Protein AF-A0A6H0CF18-F1 (afdb_monomer)

Solvent-accessible surface area (backbone atoms only — not comparable to full-atom values): 6306 Å² total; per-residue (Å²): 111,47,80,49,88,87,50,60,86,75,54,67,37,52,66,45,41,42,62,22,57,38,48,67,48,77,56,80,37,31,36,44,66,54,75,93,56,83,33,36,39,37,79,42,64,39,67,54,71,68,19,29,52,54,50,51,57,50,45,78,67,20,51,69,73,63,46,70,55,59,77,61,77,83,53,53,63,58,43,40,76,74,69,46,93,78,85,85,85,65,84,79,71,80,73,77,70,84,80,82,79,127

Foldseek 3Di:
DDADDPDQPPCQLVVLQVQQVWPWDDDGRDIDGDDDDAGAADEDEGDDAVSQVVNVVSQQRHPDHHHYPDHDVVVVVVVVVVVDDDDDDDPVPPPPDPPDDD

Nearest PDB structures (foldseek):
  4e7b-assembly1_A  TM=9.199E-01  e=1.444E-04  Enterobacter cloacae subsp. cloacae ATCC 13047
  3zh4-assembly1_A  TM=9.309E-01  e=2.164E-04  Streptococcus pneumoniae
  4e7g-assembly1_A  TM=9.296E-01  e=4.246E-04  Enterobacter cloacae subsp. cloacae ATCC 13047
  7tb0-assembly1_A  TM=9.308E-01  e=3.242E-04  Enterococcus faecium
  3zh3-assembly1_A  TM=9.251E-01  e=5.197E-04  Streptococcus pneumoniae D39

Mean predicted aligned error: 6.87 Å

pLDDT: mean 87.76, std 12.67, range [50.59, 97.62]

Sequence (102 aa):
MIGERIYPRRDTHVQGLRAFVAHITATGSTLHVRGPARLCGATVEAAGIRAVTALLIAALAAHGTFHLRRGYARLLPHLATLGAEITTTNPQARDARPVHHR

Secondary structure (DSSP, 8-state):
-EE-SS-SS--TTHHHHHHTT-EEEEETTEEEEE-----B--EEE--SHHHHHHHHHHHHTSBS--EEES--TTTHHHHHHTT-------GGGG--------

Structure (mmCIF, N/CA/C/O backbone):
data_AF-A0A6H0CF18-F1
#
_entry.id   AF-A0A6H0CF18-F1
#
loop_
_atom_site.group_PDB
_atom_site.id
_atom_site.type_symbol
_atom_site.label_atom_id
_atom_site.label_alt_id
_atom_site.label_comp_id
_atom_site.label_asym_id
_atom_site.label_entity_id
_atom_site.label_seq_id
_atom_site.pdbx_PDB_ins_code
_atom_site.Cartn_x
_atom_site.Cartn_y
_atom_site.Cartn_z
_atom_site.occupancy
_atom_site.B_iso_or_equiv
_atom_site.auth_seq_id
_atom_site.auth_comp_id
_atom_site.auth_asym_id
_atom_site.auth_atom_id
_atom_site.pdbx_PDB_model_num
ATOM 1 N N . MET A 1 1 ? -6.078 -1.718 16.247 1.00 91.69 1 MET A N 1
ATOM 2 C CA . MET A 1 1 ? -6.218 -0.245 16.301 1.00 91.69 1 MET A CA 1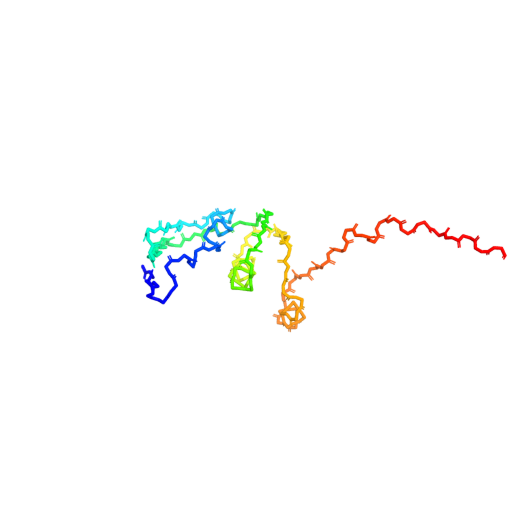
ATOM 3 C C . MET A 1 1 ? -4.831 0.351 16.478 1.00 91.69 1 MET A C 1
ATOM 5 O O . MET A 1 1 ? -4.045 -0.242 17.203 1.00 91.69 1 MET A O 1
ATOM 9 N N . ILE A 1 2 ? -4.518 1.460 15.810 1.00 95.00 2 ILE A N 1
ATOM 10 C CA . ILE A 1 2 ? -3.219 2.148 15.877 1.00 95.00 2 ILE A CA 1
ATOM 11 C C . ILE A 1 2 ? -3.491 3.622 16.189 1.00 95.00 2 ILE A C 1
ATOM 13 O O . ILE A 1 2 ? -4.280 4.242 15.484 1.00 95.00 2 ILE A O 1
ATOM 17 N N . GLY A 1 3 ? -2.864 4.179 17.224 1.00 95.31 3 GLY A N 1
ATOM 18 C CA . GLY A 1 3 ? -3.002 5.592 17.589 1.00 95.31 3 GLY A CA 1
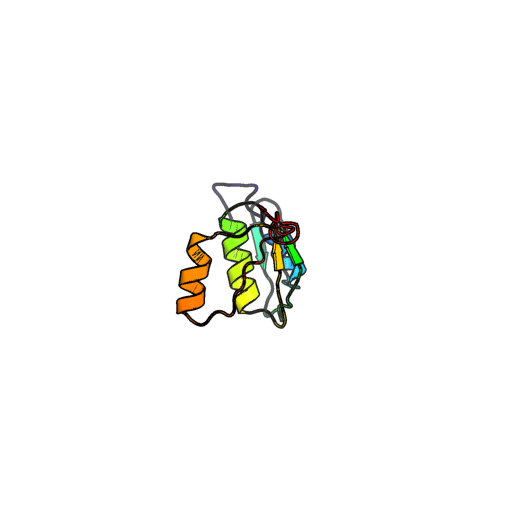ATOM 19 C C . GLY A 1 3 ? -1.739 6.391 17.274 1.00 95.31 3 GLY A C 1
ATOM 20 O O . GLY A 1 3 ? -0.636 5.955 17.594 1.00 95.31 3 GLY A O 1
ATOM 21 N N . GLU A 1 4 ? -1.899 7.571 16.683 1.00 94.12 4 GLU A N 1
ATOM 22 C CA . GLU A 1 4 ? -0.839 8.557 16.467 1.00 94.12 4 GLU A CA 1
ATOM 23 C C . GLU A 1 4 ? -1.049 9.747 17.418 1.00 94.12 4 GLU A C 1
ATOM 25 O O . GLU A 1 4 ? -2.161 10.255 17.565 1.00 94.12 4 GLU A O 1
ATOM 30 N N . ARG A 1 5 ? 0.014 10.175 18.108 1.00 94.00 5 ARG A N 1
ATOM 31 C CA . ARG A 1 5 ? -0.055 11.219 19.150 1.00 94.00 5 ARG A CA 1
ATOM 32 C C . ARG A 1 5 ? 0.685 12.499 18.779 1.00 94.00 5 ARG A C 1
ATOM 34 O O . ARG A 1 5 ? 0.366 13.548 19.321 1.00 94.00 5 ARG A O 1
ATOM 41 N N . ILE A 1 6 ? 1.662 12.418 17.878 1.00 94.19 6 ILE A N 1
ATOM 42 C CA . ILE A 1 6 ? 2.544 13.540 17.540 1.00 94.19 6 ILE A CA 1
ATOM 43 C C . ILE A 1 6 ? 2.035 14.256 16.286 1.00 94.19 6 ILE A C 1
ATOM 45 O O . ILE A 1 6 ? 2.086 15.479 16.204 1.00 94.19 6 ILE A O 1
ATOM 49 N N . TYR A 1 7 ? 1.516 13.510 15.306 1.00 90.00 7 TYR A N 1
ATOM 50 C CA . TYR A 1 7 ? 1.088 14.073 14.022 1.00 90.00 7 TYR A CA 1
ATOM 51 C C . TYR A 1 7 ? -0.373 13.717 13.719 1.00 90.00 7 TYR A C 1
ATOM 53 O O . TYR A 1 7 ? -0.637 12.661 13.149 1.00 90.00 7 TYR A O 1
ATOM 61 N N . PRO A 1 8 ? -1.335 14.602 14.033 1.00 82.00 8 PRO A N 1
ATOM 62 C CA . PRO A 1 8 ? -2.763 14.290 13.936 1.00 82.00 8 PRO A CA 1
ATOM 63 C C . PRO A 1 8 ? -3.252 13.910 12.529 1.00 82.00 8 PRO A C 1
ATOM 65 O O . PRO A 1 8 ? -4.231 13.188 12.403 1.00 82.00 8 PRO A O 1
ATOM 68 N N . ARG A 1 9 ? -2.571 14.382 11.474 1.00 86.12 9 ARG A N 1
ATOM 69 C CA . ARG A 1 9 ? -2.889 14.106 10.060 1.00 86.12 9 ARG A CA 1
ATOM 70 C C . ARG A 1 9 ? -1.773 13.307 9.396 1.00 86.12 9 ARG A C 1
ATOM 72 O O . ARG A 1 9 ? -0.970 13.834 8.627 1.00 86.12 9 ARG A O 1
ATOM 79 N N . ARG A 1 10 ? -1.667 12.036 9.782 1.00 89.56 10 ARG A N 1
ATOM 80 C CA . ARG A 1 10 ? -0.583 11.127 9.379 1.00 89.56 10 ARG A CA 1
ATOM 81 C C . ARG A 1 10 ? -1.102 9.849 8.732 1.00 89.56 10 ARG A C 1
ATOM 83 O O . ARG A 1 10 ? -0.616 8.747 8.962 1.00 89.56 10 ARG A O 1
ATOM 90 N N . ASP A 1 11 ? -2.088 10.030 7.883 1.00 92.69 11 ASP A N 1
ATOM 91 C CA . ASP A 1 11 ? -2.928 9.001 7.292 1.00 92.69 11 ASP A CA 1
ATOM 92 C C . ASP A 1 11 ? -2.869 9.020 5.756 1.00 92.69 11 ASP A C 1
ATOM 94 O O . ASP A 1 11 ? -3.644 8.343 5.093 1.00 92.69 11 ASP A O 1
ATOM 98 N N . THR A 1 12 ? -1.894 9.718 5.162 1.00 93.12 12 THR A N 1
ATOM 99 C CA . THR A 1 12 ? -1.761 9.879 3.697 1.00 93.12 12 THR A CA 1
ATOM 100 C C . THR A 1 12 ? -1.626 8.569 2.911 1.00 93.12 12 THR A C 1
ATOM 102 O O . THR A 1 12 ? -1.830 8.541 1.703 1.00 93.12 12 THR A O 1
ATOM 105 N N . HIS A 1 13 ? -1.292 7.471 3.583 1.00 94.56 13 HIS A N 1
ATOM 106 C CA . HIS A 1 13 ? -1.184 6.130 3.014 1.00 94.56 13 HIS A CA 1
ATOM 107 C C . HIS A 1 13 ? -2.514 5.364 3.011 1.00 94.56 13 HIS A C 1
ATOM 109 O O . HIS A 1 13 ? -2.649 4.383 2.286 1.00 94.56 13 HIS A O 1
ATOM 115 N N . VAL A 1 14 ? -3.508 5.805 3.790 1.00 95.31 14 VAL A N 1
ATOM 116 C CA . VAL A 1 14 ? -4.785 5.103 3.984 1.00 95.31 14 VAL A CA 1
ATOM 117 C C . VAL A 1 14 ? -5.554 4.977 2.673 1.00 95.31 14 VAL A C 1
ATOM 119 O O . VAL A 1 14 ? -6.064 3.902 2.373 1.00 95.31 14 VAL A O 1
ATOM 122 N N . GLN A 1 15 ? -5.613 6.039 1.863 1.00 94.62 15 GLN A N 1
ATOM 123 C CA . GLN A 1 15 ? -6.304 5.992 0.571 1.00 94.62 15 GLN A CA 1
ATOM 124 C C . GLN A 1 15 ? -5.639 5.007 -0.398 1.00 94.62 15 GLN A C 1
ATOM 126 O O . GLN A 1 15 ? -6.334 4.220 -1.034 1.00 94.62 15 GLN A O 1
ATOM 131 N N . GLY A 1 16 ? -4.304 5.008 -0.468 1.00 95.06 16 GLY A N 1
ATOM 132 C CA . GLY A 1 16 ? -3.568 4.051 -1.291 1.00 95.06 16 GLY A CA 1
ATOM 133 C C . GLY A 1 16 ? -3.800 2.613 -0.827 1.00 95.06 16 GLY A C 1
ATOM 134 O O . GLY A 1 16 ? -4.119 1.762 -1.641 1.00 95.06 16 GLY A O 1
ATOM 135 N N . LEU A 1 17 ? -3.753 2.344 0.481 1.00 96.50 17 LEU A N 1
ATOM 136 C CA . LEU A 1 17 ? -4.023 1.004 1.015 1.00 96.50 17 LEU A CA 1
ATOM 137 C C . LEU A 1 17 ? -5.459 0.541 0.733 1.00 96.50 17 LEU A C 1
ATOM 139 O O . LEU A 1 17 ? -5.681 -0.626 0.426 1.00 96.50 17 LEU A O 1
ATOM 143 N N . ARG A 1 18 ? -6.441 1.447 0.778 1.00 96.62 18 ARG A N 1
ATOM 144 C CA . ARG A 1 18 ? -7.823 1.137 0.381 1.00 96.62 18 ARG A CA 1
ATOM 145 C C . ARG A 1 18 ? -7.944 0.771 -1.095 1.00 96.62 18 ARG A C 1
ATOM 147 O O . ARG A 1 18 ? -8.744 -0.098 -1.418 1.00 96.62 18 ARG A O 1
ATOM 154 N N . ALA A 1 19 ? -7.146 1.381 -1.975 1.00 96.44 19 ALA A N 1
ATOM 155 C CA . ALA A 1 19 ? -7.108 0.997 -3.388 1.00 96.44 19 ALA A CA 1
ATOM 156 C C . ALA A 1 19 ? -6.612 -0.448 -3.582 1.00 96.44 19 ALA A C 1
ATOM 158 O O . ALA A 1 19 ? -7.014 -1.109 -4.531 1.00 96.44 19 ALA A O 1
ATOM 159 N N . PHE A 1 20 ? -5.819 -0.961 -2.639 1.00 96.75 20 PHE A N 1
ATOM 160 C CA . PHE A 1 20 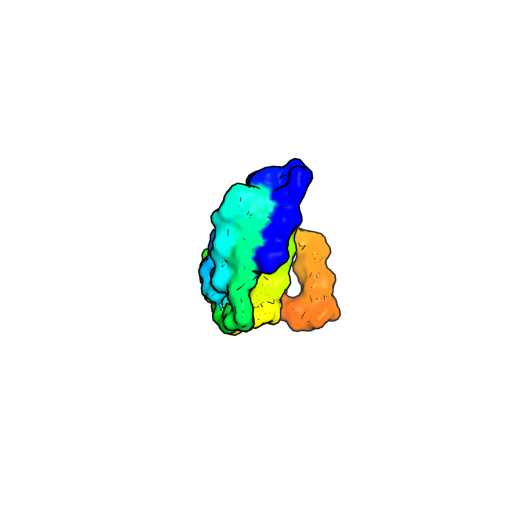? -5.392 -2.360 -2.582 1.00 96.75 20 PHE A CA 1
ATOM 161 C C . PHE A 1 20 ? -6.415 -3.263 -1.880 1.00 96.75 20 PHE A C 1
ATOM 163 O O . PHE A 1 20 ? -6.099 -4.394 -1.525 1.00 96.75 20 PHE A O 1
ATOM 170 N N . VAL A 1 21 ? -7.640 -2.778 -1.647 1.00 97.00 21 VAL A N 1
ATOM 171 C CA . VAL A 1 21 ? -8.719 -3.504 -0.956 1.00 97.00 21 VAL A CA 1
ATOM 172 C C . VAL A 1 21 ? -8.424 -3.740 0.540 1.00 97.00 21 VAL A C 1
ATOM 174 O O . VAL A 1 21 ? -9.063 -4.554 1.203 1.00 97.00 21 VAL A O 1
ATOM 177 N N . ALA A 1 22 ? -7.490 -2.991 1.143 1.00 97.62 22 ALA A N 1
ATOM 178 C CA . ALA A 1 22 ? -7.269 -3.071 2.585 1.00 97.62 22 ALA A CA 1
ATOM 179 C C . ALA A 1 22 ? -8.455 -2.477 3.366 1.00 97.62 22 ALA A C 1
ATOM 181 O O . ALA A 1 22 ? -8.892 -1.348 3.119 1.00 97.62 22 ALA A O 1
ATOM 182 N N . HIS A 1 23 ? -8.933 -3.197 4.383 1.00 97.31 23 HIS A N 1
ATOM 183 C CA . HIS A 1 23 ? -9.966 -2.698 5.289 1.00 97.31 23 HIS A CA 1
ATOM 184 C C . HIS A 1 23 ? -9.342 -1.817 6.376 1.00 97.31 23 HIS A C 1
ATOM 186 O O . HIS A 1 23 ? -8.992 -2.276 7.466 1.00 97.31 23 HIS A O 1
ATOM 192 N N . ILE A 1 24 ? -9.204 -0.529 6.067 1.00 97.00 24 ILE A N 1
ATOM 193 C CA . ILE A 1 24 ? -8.649 0.478 6.972 1.00 97.00 24 ILE A CA 1
ATOM 194 C C . ILE A 1 24 ? -9.544 1.721 7.041 1.00 97.00 24 ILE A C 1
ATOM 196 O O . ILE A 1 24 ? -10.017 2.236 6.023 1.00 97.00 24 ILE A O 1
ATOM 200 N N . THR A 1 25 ? -9.779 2.234 8.246 1.00 95.69 25 THR A N 1
ATOM 201 C CA . THR A 1 25 ? -10.459 3.514 8.478 1.00 95.69 25 THR A CA 1
ATOM 202 C C . THR A 1 25 ? -9.636 4.425 9.373 1.00 95.69 25 THR A C 1
ATOM 204 O O . THR A 1 25 ? -8.976 3.965 10.299 1.00 95.69 25 THR A O 1
ATOM 207 N N . ALA A 1 26 ? -9.658 5.722 9.072 1.00 94.00 26 ALA A N 1
ATOM 208 C CA . ALA A 1 26 ? -9.031 6.757 9.882 1.00 94.00 26 ALA A CA 1
ATOM 209 C C . ALA A 1 26 ? -10.119 7.561 10.601 1.00 94.00 26 ALA A C 1
ATOM 211 O O . ALA A 1 26 ? -11.123 7.936 9.994 1.00 94.00 26 ALA A O 1
ATOM 212 N N . THR A 1 27 ? -9.933 7.803 11.893 1.00 93.31 27 THR A N 1
ATOM 213 C CA . THR A 1 27 ? -10.824 8.615 12.726 1.00 93.31 27 THR A CA 1
ATOM 214 C C . THR A 1 27 ? -9.960 9.462 13.650 1.00 93.31 27 THR A C 1
ATOM 216 O O . THR A 1 27 ? -9.331 8.945 14.575 1.00 93.31 27 THR A O 1
ATOM 219 N N . GLY A 1 28 ? -9.875 10.764 13.364 1.00 91.19 28 GLY A N 1
ATOM 220 C CA . GLY A 1 28 ? -8.896 11.642 14.005 1.00 91.19 28 GLY A CA 1
ATOM 221 C C . GLY A 1 28 ? -7.474 11.122 13.779 1.00 91.19 28 GLY A C 1
ATOM 222 O O . GLY A 1 28 ? -7.096 10.813 12.653 1.00 91.19 28 GLY A O 1
ATOM 223 N N . SER A 1 29 ? -6.710 10.961 14.856 1.00 93.50 29 SER A N 1
ATOM 224 C CA . SER A 1 29 ? -5.357 10.397 14.810 1.00 93.50 29 SER A CA 1
ATOM 225 C C . SER A 1 29 ? -5.307 8.874 15.011 1.00 93.50 29 SER A C 1
ATOM 227 O O . SER A 1 29 ? -4.240 8.310 15.256 1.00 93.50 29 SER A O 1
ATOM 229 N N . THR A 1 30 ? -6.451 8.190 14.928 1.00 94.94 30 THR A N 1
ATOM 230 C CA . THR A 1 30 ? -6.553 6.738 15.123 1.00 94.94 30 THR A CA 1
ATOM 231 C C . THR A 1 30 ? -6.866 6.026 13.812 1.00 94.94 30 THR A C 1
ATOM 233 O O . THR A 1 30 ? -7.782 6.407 13.087 1.00 94.94 30 THR A O 1
ATOM 236 N N . LEU A 1 31 ? -6.135 4.949 13.529 1.00 96.31 31 LEU A N 1
ATOM 237 C CA . LEU A 1 31 ? -6.385 4.035 12.420 1.00 96.31 31 LEU A CA 1
ATOM 238 C C . LEU A 1 31 ? -6.974 2.716 12.937 1.00 96.31 31 LEU A C 1
ATOM 240 O O . LEU A 1 31 ? -6.424 2.056 13.826 1.00 96.31 31 LEU A O 1
ATOM 244 N N . HIS A 1 32 ? -8.077 2.286 12.339 1.00 97.06 32 HIS A N 1
ATOM 245 C CA . HIS A 1 32 ? -8.686 0.982 12.565 1.00 97.06 32 HIS A CA 1
ATOM 246 C C . HIS A 1 32 ? -8.411 0.099 11.355 1.00 97.06 32 HIS A C 1
ATOM 248 O O . HIS A 1 32 ? -8.855 0.397 10.252 1.00 97.06 32 HIS A O 1
ATOM 254 N N . VAL A 1 33 ? -7.678 -0.990 11.571 1.00 96.88 33 VAL A N 1
ATOM 255 C CA . VAL A 1 33 ? -7.324 -1.966 10.536 1.00 96.88 33 VAL A CA 1
ATOM 256 C C . VAL A 1 33 ? -8.050 -3.266 10.850 1.00 96.88 33 VAL A C 1
ATOM 258 O O . VAL A 1 33 ? -8.013 -3.721 11.995 1.00 96.88 33 VAL A O 1
ATOM 261 N N . ARG A 1 34 ? -8.716 -3.846 9.852 1.00 97.12 34 ARG A N 1
ATOM 262 C CA . ARG A 1 34 ? -9.380 -5.150 9.938 1.00 97.12 34 ARG A CA 1
ATOM 263 C C . ARG A 1 34 ? -8.727 -6.090 8.935 1.00 97.12 34 ARG A C 1
ATOM 265 O O . ARG A 1 34 ? -8.569 -5.739 7.772 1.00 97.12 34 ARG A O 1
ATOM 272 N N . GLY A 1 35 ? -8.337 -7.269 9.391 1.00 92.75 35 GLY A N 1
ATOM 273 C CA . GLY A 1 35 ? -7.717 -8.283 8.551 1.00 92.75 35 GLY A CA 1
ATOM 274 C C . GLY A 1 35 ? -8.193 -9.688 8.918 1.00 92.75 35 GLY A C 1
ATOM 275 O O . GLY A 1 35 ? -8.920 -9.837 9.903 1.00 92.75 35 GLY A O 1
ATOM 276 N N . PRO A 1 36 ? -7.766 -10.701 8.150 1.00 93.88 36 PRO A N 1
ATOM 277 C CA . PRO A 1 36 ? -6.919 -10.575 6.960 1.00 93.88 36 PRO A CA 1
ATOM 278 C C . PRO A 1 36 ? -7.678 -9.988 5.755 1.00 93.88 36 PRO A C 1
ATOM 280 O O . PRO A 1 36 ? -8.878 -10.195 5.606 1.00 93.88 36 PRO A O 1
ATOM 283 N N . ALA A 1 37 ? -6.969 -9.255 4.893 1.00 93.69 37 ALA A N 1
ATOM 284 C CA . ALA A 1 37 ? -7.473 -8.785 3.602 1.00 93.69 37 ALA A CA 1
ATOM 285 C C . ALA A 1 37 ? -6.606 -9.382 2.487 1.00 93.69 37 ALA A C 1
ATOM 287 O O . ALA A 1 37 ? -5.381 -9.400 2.605 1.00 93.69 37 ALA A O 1
ATOM 288 N N . ARG A 1 38 ? -7.232 -9.875 1.413 1.00 96.25 38 ARG A N 1
ATOM 289 C CA . ARG A 1 38 ? -6.517 -10.283 0.197 1.00 96.25 38 ARG A CA 1
ATOM 290 C C . ARG A 1 38 ? -6.242 -9.027 -0.617 1.00 96.25 38 ARG A C 1
ATOM 292 O O . ARG A 1 38 ? -7.160 -8.490 -1.227 1.00 96.25 38 ARG A O 1
ATOM 299 N N . LEU A 1 39 ? -5.008 -8.536 -0.551 1.00 97.62 39 LEU A N 1
ATOM 300 C CA . LEU A 1 39 ? -4.632 -7.312 -1.245 1.00 97.62 39 LEU A CA 1
ATOM 301 C C . LEU A 1 39 ? -4.549 -7.556 -2.753 1.00 97.62 39 LEU A C 1
ATOM 303 O O . LEU A 1 39 ? -4.059 -8.599 -3.185 1.00 97.62 39 LEU A O 1
ATOM 307 N N . CYS A 1 40 ? -4.987 -6.578 -3.539 1.00 97.38 40 CYS A N 1
ATOM 308 C CA . CYS A 1 40 ? 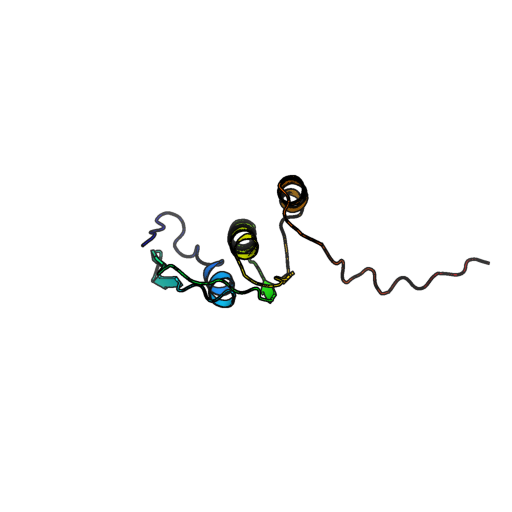-4.910 -6.609 -4.999 1.00 97.38 40 CYS A CA 1
ATOM 309 C C . CYS A 1 40 ? -4.073 -5.436 -5.511 1.00 97.38 40 CYS A C 1
ATOM 311 O O . CYS A 1 40 ? -4.129 -4.338 -4.956 1.00 97.38 40 CYS A O 1
ATOM 313 N N . GLY A 1 41 ? -3.302 -5.671 -6.571 1.00 94.62 41 GLY A N 1
ATOM 314 C CA . GLY A 1 41 ? -2.544 -4.632 -7.256 1.00 94.62 41 GLY A CA 1
ATOM 315 C C . GLY A 1 41 ? -3.457 -3.529 -7.799 1.00 94.62 41 GLY A C 1
ATOM 316 O O . GLY A 1 41 ? -4.569 -3.786 -8.258 1.00 94.62 41 GLY A O 1
ATOM 317 N N . ALA A 1 42 ? -2.988 -2.286 -7.720 1.00 95.75 42 ALA A N 1
ATOM 318 C CA . ALA A 1 42 ? -3.715 -1.099 -8.162 1.00 95.75 42 ALA A CA 1
ATOM 319 C C . ALA A 1 42 ? -2.750 -0.048 -8.733 1.00 95.75 42 ALA A C 1
ATOM 321 O O . ALA A 1 42 ? -1.536 -0.141 -8.572 1.00 95.75 42 ALA A O 1
ATOM 322 N N . THR A 1 43 ? -3.273 0.998 -9.364 1.00 94.88 43 THR A N 1
ATOM 323 C CA . THR A 1 43 ? -2.479 2.194 -9.682 1.00 94.88 43 THR A CA 1
ATOM 324 C C . THR A 1 43 ? -2.745 3.244 -8.617 1.00 94.88 43 THR A C 1
ATOM 326 O O . THR A 1 43 ? -3.889 3.658 -8.437 1.00 94.88 43 THR A O 1
ATOM 329 N N . VAL A 1 44 ? -1.707 3.684 -7.904 1.00 93.75 44 VAL A N 1
ATOM 330 C CA . VAL A 1 44 ? -1.846 4.685 -6.837 1.00 93.75 44 VAL A CA 1
ATOM 331 C C . VAL A 1 44 ? -0.775 5.763 -6.919 1.00 93.75 44 VAL A C 1
ATOM 333 O O . VAL A 1 44 ? 0.269 5.617 -7.555 1.00 93.75 44 VAL A O 1
ATOM 336 N N . GLU A 1 45 ? -1.020 6.842 -6.193 1.00 91.62 45 GLU A N 1
ATOM 337 C CA . GLU A 1 45 ? -0.052 7.891 -5.925 1.00 91.62 45 GLU A CA 1
ATOM 338 C C . GLU A 1 45 ? 0.236 7.957 -4.425 1.00 91.62 45 GLU A C 1
ATOM 340 O O . GLU A 1 45 ? -0.651 7.735 -3.599 1.00 91.62 45 GLU A O 1
ATOM 345 N N . ALA A 1 46 ? 1.483 8.264 -4.069 1.00 89.25 46 ALA A N 1
ATOM 346 C CA . ALA A 1 46 ? 1.896 8.393 -2.678 1.00 89.25 46 ALA A CA 1
ATOM 347 C C . ALA A 1 46 ? 2.364 9.812 -2.344 1.00 89.25 46 ALA A C 1
ATOM 349 O O . ALA A 1 46 ? 3.247 10.384 -2.991 1.00 89.25 46 ALA A O 1
ATOM 350 N N . ALA A 1 47 ? 1.840 10.346 -1.240 1.00 85.12 47 ALA A N 1
ATOM 351 C CA . ALA A 1 47 ? 2.278 11.612 -0.670 1.00 85.12 47 ALA A CA 1
ATOM 352 C C . ALA A 1 47 ? 3.344 11.384 0.419 1.00 85.12 47 ALA A C 1
ATOM 354 O O . ALA A 1 47 ? 3.036 11.150 1.592 1.00 85.12 47 ALA A O 1
ATOM 355 N N . GLY A 1 48 ? 4.615 11.476 0.018 1.00 88.12 48 GLY A N 1
ATOM 356 C CA . GLY A 1 48 ? 5.774 11.442 0.915 1.00 88.12 48 GLY A CA 1
ATOM 357 C C . GLY A 1 48 ? 6.329 10.042 1.196 1.00 88.12 48 GLY A C 1
ATOM 358 O O . GLY A 1 48 ? 5.708 9.024 0.900 1.00 88.12 48 GLY A O 1
ATOM 359 N N . ILE A 1 49 ? 7.526 9.996 1.791 1.00 90.06 49 ILE A N 1
ATOM 360 C CA . ILE A 1 49 ? 8.318 8.761 1.933 1.00 90.06 49 ILE A CA 1
ATOM 361 C C . ILE A 1 49 ? 7.587 7.657 2.705 1.00 90.06 49 ILE A C 1
ATOM 363 O O . ILE A 1 49 ? 7.649 6.496 2.329 1.00 90.06 49 ILE A O 1
ATOM 367 N N . ARG A 1 50 ? 6.835 8.010 3.751 1.00 91.12 50 ARG A N 1
ATOM 368 C CA . ARG A 1 50 ? 6.151 7.023 4.599 1.00 91.12 50 ARG A CA 1
ATOM 369 C C . ARG A 1 50 ? 4.982 6.359 3.880 1.00 91.12 50 ARG A C 1
ATOM 371 O O . ARG A 1 50 ? 4.787 5.159 4.036 1.00 91.12 50 ARG A O 1
ATOM 378 N N . ALA A 1 51 ? 4.251 7.120 3.066 1.00 92.81 51 ALA A N 1
ATOM 379 C CA . ALA A 1 51 ? 3.206 6.555 2.225 1.00 92.81 51 ALA A CA 1
ATOM 380 C C . ALA A 1 51 ? 3.792 5.667 1.130 1.00 92.81 51 ALA A C 1
ATOM 382 O O . ALA A 1 51 ? 3.311 4.558 0.940 1.00 92.81 51 ALA A O 1
ATOM 383 N N . VAL A 1 52 ? 4.882 6.102 0.493 1.00 92.75 52 VAL A N 1
ATOM 384 C CA . VAL A 1 52 ? 5.608 5.284 -0.486 1.00 92.75 52 VAL A CA 1
ATOM 385 C C . VAL A 1 52 ? 6.015 3.937 0.111 1.00 92.75 52 VAL A C 1
ATOM 387 O O . VAL A 1 52 ? 5.709 2.902 -0.472 1.00 92.75 52 VAL A O 1
ATOM 390 N N . THR A 1 53 ? 6.654 3.930 1.284 1.00 92.50 53 THR A N 1
ATOM 391 C CA . THR A 1 53 ? 7.103 2.687 1.928 1.00 92.50 53 THR A CA 1
ATOM 392 C C . THR A 1 53 ? 5.930 1.780 2.299 1.00 92.50 53 THR A C 1
ATOM 394 O O . THR A 1 53 ? 5.988 0.583 2.036 1.00 92.50 53 THR A O 1
ATOM 397 N N . ALA A 1 54 ? 4.853 2.333 2.869 1.00 94.56 54 ALA A N 1
ATOM 398 C CA . ALA A 1 54 ? 3.675 1.549 3.238 1.00 94.56 54 ALA A CA 1
ATOM 399 C C . ALA A 1 54 ? 3.028 0.868 2.019 1.00 94.56 54 ALA A C 1
ATOM 401 O O . ALA A 1 54 ? 2.687 -0.311 2.084 1.00 94.56 54 ALA A O 1
ATOM 402 N N . LEU A 1 55 ? 2.898 1.591 0.902 1.00 94.88 55 LEU A N 1
ATOM 403 C CA . LEU A 1 55 ? 2.295 1.063 -0.324 1.00 94.88 55 LEU A CA 1
ATOM 404 C C . LEU A 1 55 ? 3.212 0.074 -1.049 1.00 94.88 55 LEU A C 1
ATOM 406 O O . LEU A 1 55 ? 2.717 -0.905 -1.593 1.00 94.88 55 LEU A O 1
ATOM 410 N N . LEU A 1 56 ? 4.534 0.273 -1.006 1.00 93.75 56 LEU A N 1
ATOM 411 C CA . LEU A 1 56 ? 5.496 -0.712 -1.511 1.00 93.75 56 LEU A CA 1
ATOM 412 C C . LEU A 1 56 ? 5.386 -2.035 -0.750 1.00 93.75 56 LEU A C 1
ATOM 414 O O . LEU A 1 56 ? 5.283 -3.080 -1.377 1.00 93.75 56 LEU A O 1
ATOM 418 N N . ILE A 1 57 ? 5.346 -1.997 0.584 1.00 93.25 57 ILE A N 1
ATOM 419 C CA . ILE A 1 57 ? 5.192 -3.215 1.395 1.00 93.25 57 ILE A CA 1
ATOM 420 C C . ILE A 1 57 ? 3.855 -3.901 1.090 1.00 93.25 57 ILE A C 1
ATOM 422 O O . ILE A 1 57 ? 3.818 -5.116 0.919 1.00 93.25 57 ILE A O 1
ATOM 426 N N . ALA A 1 58 ? 2.769 -3.131 0.975 1.00 95.44 58 ALA A N 1
ATOM 427 C CA . ALA A 1 58 ? 1.469 -3.674 0.591 1.00 95.44 58 ALA A CA 1
ATOM 428 C C . ALA A 1 58 ? 1.502 -4.336 -0.798 1.00 95.44 58 ALA A C 1
ATOM 430 O O . ALA A 1 58 ? 0.907 -5.393 -0.972 1.00 95.44 58 ALA A O 1
ATOM 431 N N . ALA A 1 59 ? 2.230 -3.758 -1.759 1.00 94.31 59 ALA A N 1
ATOM 432 C CA . ALA A 1 59 ? 2.389 -4.305 -3.107 1.00 94.31 59 ALA A CA 1
ATOM 433 C C . ALA A 1 59 ? 3.153 -5.618 -3.154 1.00 94.31 59 ALA A C 1
ATOM 435 O O . ALA A 1 59 ? 2.752 -6.504 -3.897 1.00 94.31 59 ALA A O 1
ATOM 436 N N . LEU A 1 60 ? 4.181 -5.782 -2.322 1.00 93.88 60 LEU A N 1
ATOM 437 C CA . LEU A 1 60 ? 4.908 -7.050 -2.228 1.00 93.88 60 LEU A CA 1
ATOM 438 C C . LEU A 1 60 ? 4.022 -8.207 -1.737 1.00 93.88 60 LEU A C 1
ATOM 440 O O . LEU A 1 60 ? 4.323 -9.362 -2.014 1.00 93.88 60 LEU A O 1
ATOM 444 N N . ALA A 1 61 ? 2.936 -7.905 -1.019 1.00 94.75 61 ALA A N 1
ATOM 445 C CA . ALA A 1 61 ? 1.963 -8.886 -0.539 1.00 94.75 61 ALA A CA 1
ATOM 446 C C . ALA A 1 61 ? 0.681 -8.958 -1.394 1.00 94.75 61 ALA A C 1
ATOM 448 O O . ALA A 1 61 ? -0.200 -9.770 -1.105 1.00 94.75 61 ALA A O 1
ATOM 449 N N . ALA A 1 62 ? 0.532 -8.088 -2.395 1.00 96.38 62 ALA A N 1
ATOM 450 C CA . ALA A 1 62 ? -0.677 -7.994 -3.198 1.00 96.38 62 ALA A CA 1
ATOM 451 C C . ALA A 1 62 ? -0.659 -8.979 -4.365 1.00 96.38 62 ALA A C 1
ATOM 453 O O . ALA A 1 62 ? 0.381 -9.279 -4.944 1.00 96.38 62 ALA A O 1
ATOM 454 N N . HIS A 1 63 ? -1.840 -9.453 -4.747 1.00 96.38 63 HIS A N 1
ATOM 455 C CA . HIS A 1 63 ? -2.003 -10.230 -5.962 1.00 96.38 63 HIS A CA 1
ATOM 456 C C . HIS A 1 63 ? -2.107 -9.307 -7.183 1.00 96.38 63 HIS A C 1
ATOM 458 O O . HIS A 1 63 ? -2.956 -8.412 -7.223 1.00 96.38 63 HIS A O 1
ATOM 464 N N . GLY A 1 64 ? -1.300 -9.576 -8.208 1.00 94.62 64 GLY A N 1
ATOM 465 C CA . GLY A 1 64 ? -1.281 -8.819 -9.459 1.00 94.62 64 GLY A CA 1
ATOM 466 C C . GLY A 1 64 ? -0.334 -7.617 -9.443 1.00 94.62 64 GLY A C 1
ATOM 467 O O . GLY A 1 64 ? 0.393 -7.371 -8.485 1.00 94.62 64 GLY A O 1
ATOM 468 N N . THR A 1 65 ? -0.326 -6.872 -10.546 1.00 92.94 65 THR A N 1
ATOM 469 C CA . THR A 1 65 ? 0.622 -5.774 -10.767 1.00 92.94 65 THR A CA 1
ATOM 470 C C . THR A 1 65 ? 0.162 -4.479 -10.107 1.00 92.94 65 THR A C 1
ATOM 472 O O . THR A 1 65 ? -1.009 -4.106 -10.149 1.00 92.94 65 THR A O 1
ATOM 475 N N . PHE A 1 66 ? 1.121 -3.761 -9.532 1.00 93.06 66 PHE A N 1
ATOM 476 C CA . PHE A 1 66 ? 0.928 -2.472 -8.891 1.00 93.06 66 PHE A CA 1
ATOM 477 C C . PHE A 1 66 ? 1.749 -1.385 -9.596 1.00 93.06 66 PHE A C 1
ATOM 479 O O . PHE A 1 66 ? 2.912 -1.602 -9.940 1.00 93.06 66 PHE A O 1
ATOM 486 N N . HIS A 1 67 ? 1.175 -0.190 -9.748 1.00 92.19 67 HIS A N 1
ATOM 487 C CA . HIS A 1 67 ? 1.878 0.973 -10.286 1.00 92.19 67 HIS A CA 1
ATOM 488 C C . HIS A 1 67 ? 1.873 2.132 -9.290 1.00 92.19 67 HIS A C 1
ATOM 490 O O . HIS A 1 67 ? 0.820 2.655 -8.923 1.00 92.19 67 HIS A O 1
ATOM 496 N N . LEU A 1 68 ? 3.071 2.576 -8.899 1.00 90.56 68 LEU A N 1
ATOM 497 C CA . LEU A 1 68 ? 3.254 3.729 -8.025 1.00 90.56 68 LEU A CA 1
ATOM 498 C C . LEU A 1 68 ? 3.684 4.964 -8.808 1.00 90.56 68 LEU A C 1
ATOM 500 O O . LEU A 1 68 ? 4.819 5.060 -9.284 1.00 90.56 68 LEU A O 1
ATOM 504 N N . ARG A 1 69 ? 2.818 5.973 -8.847 1.00 81.88 69 ARG A N 1
ATOM 505 C CA . ARG A 1 69 ? 3.181 7.304 -9.325 1.00 81.88 69 ARG A CA 1
ATOM 506 C C . ARG A 1 69 ? 3.890 8.034 -8.181 1.00 81.88 69 ARG A C 1
ATOM 508 O O . ARG A 1 69 ? 3.224 8.540 -7.285 1.00 81.88 69 ARG A O 1
ATOM 515 N N . ARG A 1 70 ? 5.235 8.042 -8.226 1.00 80.75 70 ARG A N 1
ATOM 516 C CA . ARG A 1 70 ? 6.207 8.576 -7.235 1.00 80.75 70 ARG A CA 1
ATOM 517 C C . ARG A 1 70 ? 6.713 7.540 -6.223 1.00 80.75 70 ARG A C 1
ATOM 519 O O . ARG A 1 70 ? 6.060 7.254 -5.227 1.00 80.75 70 ARG A O 1
ATOM 526 N N . GLY A 1 71 ? 7.922 7.031 -6.460 1.00 75.19 71 GLY A N 1
ATOM 527 C CA . GLY A 1 71 ? 8.615 6.084 -5.582 1.00 75.19 71 GLY A CA 1
ATOM 528 C C . GLY A 1 71 ? 9.778 6.701 -4.799 1.00 75.19 71 GLY A C 1
ATOM 529 O O . GLY A 1 71 ? 10.099 7.882 -4.933 1.00 75.19 71 GLY A O 1
ATOM 530 N N . TYR A 1 72 ? 10.438 5.877 -3.987 1.00 82.00 72 TYR A N 1
ATOM 531 C CA . TYR A 1 72 ? 11.665 6.234 -3.281 1.00 82.00 72 TYR A CA 1
ATOM 532 C C . TYR A 1 72 ? 12.823 5.476 -3.926 1.00 82.00 72 TYR A C 1
ATOM 534 O O . TYR A 1 72 ? 13.079 4.318 -3.600 1.00 82.00 72 TYR A O 1
ATOM 542 N N . ALA A 1 73 ? 13.498 6.131 -4.875 1.00 77.69 73 ALA A N 1
ATOM 543 C CA . ALA A 1 73 ? 14.459 5.494 -5.780 1.00 77.69 73 ALA A CA 1
ATOM 544 C C . ALA A 1 73 ? 15.559 4.699 -5.059 1.00 77.69 73 ALA A C 1
ATOM 546 O O . ALA A 1 73 ? 15.974 3.658 -5.545 1.00 77.69 73 ALA A O 1
ATOM 547 N N . ARG A 1 74 ? 15.986 5.135 -3.867 1.00 84.44 74 ARG A N 1
ATOM 548 C CA . ARG A 1 74 ? 17.032 4.452 -3.086 1.00 84.44 74 ARG A CA 1
ATOM 549 C C . ARG A 1 74 ? 16.586 3.128 -2.455 1.00 84.44 74 ARG A C 1
ATOM 551 O O . ARG A 1 74 ? 17.433 2.327 -2.076 1.00 84.44 74 ARG A O 1
ATOM 558 N N . LEU A 1 75 ? 15.283 2.893 -2.303 1.00 85.44 75 LEU A N 1
ATOM 559 C CA . LEU A 1 75 ? 14.761 1.658 -1.707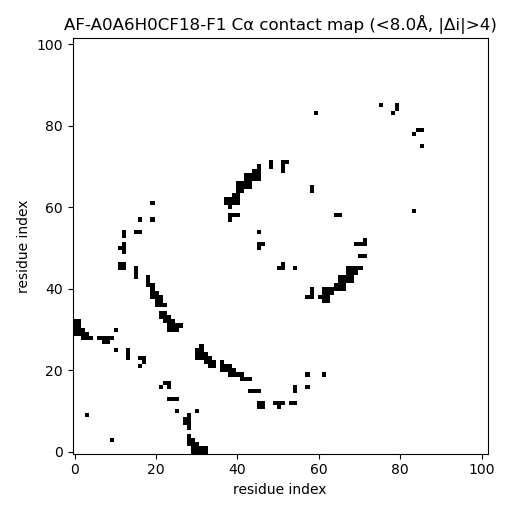 1.00 85.44 75 LEU A CA 1
ATOM 560 C C . LEU A 1 75 ? 14.560 0.551 -2.746 1.00 85.44 75 LEU A C 1
ATOM 562 O O . LEU A 1 75 ? 14.726 -0.616 -2.409 1.00 85.44 75 LEU A O 1
ATOM 566 N N . LEU A 1 76 ? 14.253 0.901 -3.999 1.00 87.56 76 LEU A N 1
ATOM 567 C CA . LEU A 1 76 ? 13.944 -0.090 -5.036 1.00 87.56 76 LEU A CA 1
ATOM 568 C C . LEU A 1 76 ? 15.101 -1.074 -5.307 1.00 87.56 76 LEU A C 1
ATOM 570 O O . LEU A 1 76 ? 14.822 -2.269 -5.341 1.00 87.56 76 LEU A O 1
ATOM 574 N N . PRO A 1 77 ? 16.381 -0.646 -5.412 1.00 89.06 77 PRO A N 1
ATOM 575 C CA . PRO A 1 77 ? 17.498 -1.571 -5.616 1.00 89.06 77 PRO A CA 1
ATOM 576 C C . PRO A 1 77 ? 17.653 -2.582 -4.479 1.00 89.06 77 PRO A C 1
ATOM 578 O O . PRO A 1 77 ? 17.894 -3.757 -4.729 1.00 89.06 77 PRO A O 1
ATOM 581 N N . HIS A 1 78 ? 17.457 -2.148 -3.231 1.00 90.31 78 HIS A N 1
ATOM 582 C CA . HIS A 1 78 ? 17.531 -3.038 -2.074 1.00 90.31 78 HIS A CA 1
ATOM 583 C C . HIS A 1 78 ? 16.403 -4.072 -2.093 1.00 90.31 78 HIS A C 1
ATOM 585 O O . HIS A 1 78 ? 16.651 -5.252 -1.873 1.00 90.31 78 HIS A O 1
ATOM 591 N N . LEU A 1 79 ? 15.172 -3.664 -2.414 1.00 90.38 79 LEU A N 1
ATOM 592 C CA . LEU A 1 79 ? 14.062 -4.611 -2.543 1.00 90.38 79 LEU A CA 1
ATOM 593 C C . LEU A 1 79 ? 14.309 -5.612 -3.681 1.00 90.38 79 LEU A C 1
ATOM 595 O O . LEU A 1 79 ? 14.063 -6.800 -3.502 1.00 90.38 79 LEU A O 1
ATOM 599 N N . ALA A 1 80 ? 14.868 -5.160 -4.807 1.00 91.56 80 ALA A N 1
ATOM 600 C CA . ALA A 1 80 ? 15.256 -6.043 -5.905 1.00 91.56 80 ALA A CA 1
ATOM 601 C C . ALA A 1 80 ? 16.326 -7.064 -5.477 1.00 91.56 80 ALA A C 1
ATOM 603 O O . ALA A 1 80 ? 16.207 -8.240 -5.808 1.00 91.56 80 ALA A O 1
ATOM 604 N N . THR A 1 81 ? 17.320 -6.665 -4.667 1.00 94.12 81 THR A N 1
ATOM 605 C CA . THR A 1 81 ? 18.320 -7.610 -4.119 1.00 94.12 81 THR A CA 1
ATOM 606 C C . THR A 1 81 ? 17.723 -8.671 -3.192 1.00 94.12 81 THR A C 1
ATOM 608 O O . THR A 1 81 ? 18.331 -9.716 -2.987 1.00 94.12 81 THR A O 1
ATOM 611 N N . LEU A 1 82 ? 16.523 -8.427 -2.660 1.00 94.00 82 LEU A N 1
ATOM 612 C CA . LEU A 1 82 ? 15.766 -9.368 -1.834 1.00 94.00 82 LEU A CA 1
ATOM 613 C C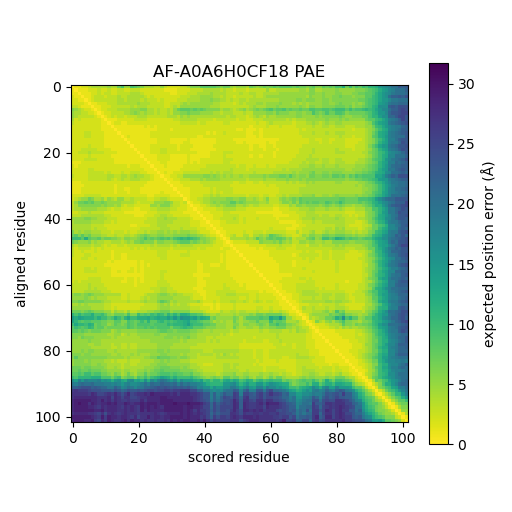 . LEU A 1 82 ? 14.771 -10.212 -2.654 1.00 94.00 82 LEU A C 1
ATOM 615 O O . LEU A 1 82 ? 13.985 -10.954 -2.071 1.00 94.00 82 LEU A O 1
ATOM 619 N N . GLY A 1 83 ? 14.791 -10.105 -3.987 1.00 93.06 83 GLY A N 1
ATOM 620 C CA . GLY A 1 83 ? 13.938 -10.878 -4.894 1.00 93.06 83 GLY A CA 1
ATOM 621 C C . GLY A 1 83 ? 12.622 -10.202 -5.281 1.00 93.06 83 GLY A C 1
ATOM 622 O O . GLY A 1 83 ? 11.769 -10.848 -5.881 1.00 93.06 83 GLY A O 1
ATOM 623 N N . ALA A 1 84 ? 12.425 -8.918 -4.960 1.00 93.00 84 ALA A N 1
ATOM 624 C CA . ALA A 1 84 ? 11.230 -8.206 -5.403 1.00 93.00 84 ALA A CA 1
ATOM 625 C C . ALA A 1 84 ? 11.270 -7.910 -6.913 1.00 93.00 84 ALA A C 1
ATOM 627 O O . ALA 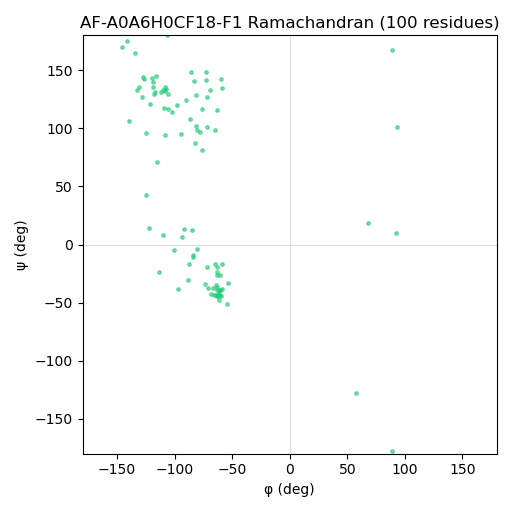A 1 84 ? 12.190 -7.252 -7.405 1.00 93.00 84 ALA A O 1
ATOM 628 N N . GLU A 1 85 ? 10.222 -8.310 -7.633 1.00 92.50 85 GLU A N 1
ATOM 629 C CA . GLU A 1 85 ? 10.032 -7.982 -9.048 1.00 92.50 85 GLU A CA 1
ATOM 630 C C . GLU A 1 85 ? 9.532 -6.538 -9.206 1.00 92.50 85 GLU A C 1
ATOM 632 O O . GLU A 1 85 ? 8.347 -6.238 -9.064 1.00 92.50 85 GLU A O 1
ATOM 637 N N . ILE A 1 86 ? 10.454 -5.607 -9.466 1.00 89.62 86 ILE A N 1
ATOM 638 C CA . ILE A 1 86 ? 10.158 -4.171 -9.550 1.00 89.62 86 ILE A CA 1
ATOM 639 C C . ILE A 1 86 ? 10.805 -3.585 -10.804 1.00 89.62 86 ILE A C 1
ATOM 641 O O . ILE A 1 86 ? 11.991 -3.774 -11.053 1.00 89.62 86 ILE A O 1
ATOM 645 N N . THR A 1 87 ? 10.043 -2.802 -11.568 1.00 88.81 87 THR A N 1
ATOM 646 C CA . THR A 1 87 ? 10.547 -2.030 -12.715 1.00 88.81 87 THR A CA 1
ATOM 647 C C . THR A 1 87 ? 10.145 -0.564 -12.579 1.00 88.81 87 THR A C 1
ATOM 649 O O . THR A 1 87 ? 9.059 -0.251 -12.095 1.00 88.81 87 THR A O 1
ATOM 652 N N . THR A 1 88 ? 11.018 0.353 -13.006 1.00 85.62 88 THR A N 1
ATOM 653 C CA . THR A 1 88 ? 10.706 1.787 -13.086 1.00 85.62 88 THR A CA 1
ATOM 654 C C . THR A 1 88 ? 10.597 2.199 -14.546 1.00 85.62 88 THR A C 1
ATOM 656 O O . THR A 1 88 ? 11.573 2.135 -15.285 1.00 85.62 88 THR A O 1
ATOM 659 N N . THR A 1 89 ? 9.422 2.656 -14.966 1.00 83.19 89 THR A N 1
ATOM 660 C CA . THR A 1 89 ? 9.223 3.260 -16.287 1.00 83.19 89 THR A CA 1
ATOM 661 C C . THR A 1 89 ? 9.448 4.763 -16.213 1.00 83.19 89 THR A C 1
ATOM 663 O O . THR A 1 89 ? 8.783 5.453 -15.440 1.00 83.19 89 THR A O 1
ATOM 666 N N . ASN A 1 90 ? 10.361 5.283 -17.037 1.00 75.38 90 ASN A N 1
ATOM 667 C CA . ASN A 1 90 ? 10.493 6.720 -17.251 1.00 75.38 90 ASN A CA 1
ATOM 668 C C . ASN A 1 90 ? 9.527 7.152 -18.369 1.00 75.38 90 ASN A C 1
ATOM 670 O O . ASN A 1 90 ? 9.792 6.850 -19.535 1.00 75.38 90 ASN A O 1
ATOM 674 N N . PRO A 1 91 ? 8.429 7.869 -18.066 1.00 64.44 91 PRO A N 1
ATOM 675 C CA . PRO A 1 91 ? 7.492 8.305 -19.097 1.00 64.44 91 PRO A CA 1
ATOM 676 C C . PRO A 1 91 ? 8.110 9.300 -20.095 1.00 64.44 91 PRO A C 1
ATOM 678 O O . PRO A 1 91 ? 7.565 9.468 -21.178 1.00 64.44 91 PRO A O 1
ATOM 681 N N . GLN A 1 92 ? 9.247 9.931 -19.772 1.00 58.44 92 GLN A N 1
ATOM 682 C CA . GLN A 1 92 ? 9.929 10.909 -20.634 1.00 58.44 92 GLN A CA 1
ATOM 683 C C . GLN A 1 92 ? 10.853 10.274 -21.691 1.00 58.44 92 GLN A C 1
ATOM 685 O O . GLN A 1 92 ? 11.341 10.972 -22.571 1.00 58.44 92 GLN A O 1
ATOM 690 N N . ALA A 1 93 ? 11.108 8.961 -21.642 1.00 55.81 93 ALA A N 1
ATOM 691 C CA . ALA A 1 93 ? 12.035 8.297 -22.568 1.00 55.81 93 ALA A CA 1
ATOM 692 C C . ALA A 1 93 ? 11.425 7.977 -23.953 1.00 55.81 93 ALA A C 1
ATOM 694 O O . ALA A 1 93 ? 12.128 7.480 -24.828 1.00 55.81 93 ALA A O 1
ATOM 695 N N . ARG A 1 94 ? 10.127 8.246 -24.169 1.00 51.66 94 ARG A N 1
ATOM 696 C CA . ARG A 1 94 ? 9.413 7.895 -25.414 1.00 51.66 94 ARG A CA 1
ATOM 697 C C . ARG A 1 94 ? 9.557 8.904 -26.563 1.00 51.66 94 ARG A C 1
ATOM 699 O O . ARG A 1 94 ? 9.197 8.544 -27.677 1.00 51.66 94 ARG A O 1
ATOM 706 N N . ASP A 1 95 ? 10.109 10.098 -26.325 1.00 52.28 95 ASP A N 1
ATOM 707 C CA . ASP A 1 95 ? 10.151 11.193 -27.318 1.00 52.28 95 ASP A CA 1
ATOM 708 C C . ASP A 1 95 ? 11.545 11.514 -27.890 1.00 52.28 95 ASP A C 1
ATOM 710 O O . ASP A 1 95 ? 11.703 12.467 -28.656 1.00 52.28 95 ASP A O 1
ATOM 714 N N . ALA A 1 96 ? 12.570 10.707 -27.602 1.00 5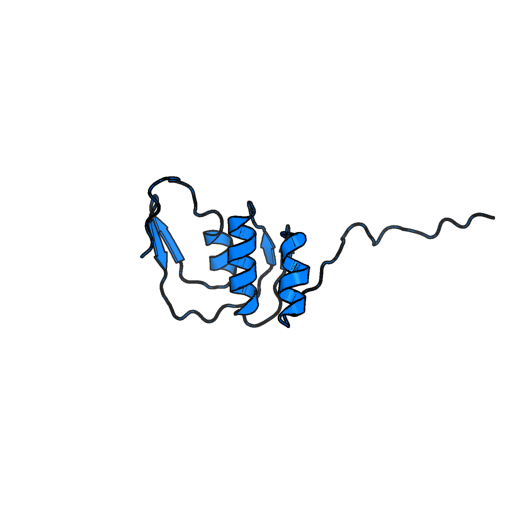4.34 96 ALA A N 1
ATOM 715 C CA . ALA A 1 96 ? 13.875 10.864 -28.243 1.00 54.34 96 ALA A CA 1
ATOM 716 C C . ALA A 1 96 ? 13.836 10.320 -29.685 1.00 54.34 96 ALA A C 1
ATOM 718 O O . ALA A 1 96 ? 14.250 9.193 -29.957 1.00 54.34 96 ALA A O 1
ATOM 719 N N . ARG A 1 97 ? 13.321 11.117 -30.632 1.00 55.34 97 ARG A N 1
ATOM 720 C CA . ARG A 1 97 ? 13.569 10.882 -32.064 1.00 55.34 97 ARG A CA 1
ATOM 721 C C . ARG A 1 97 ? 15.085 10.929 -32.300 1.00 55.34 97 ARG A C 1
ATOM 723 O O . ARG A 1 97 ? 15.725 11.852 -31.793 1.00 55.34 97 ARG A O 1
ATOM 730 N N . PRO A 1 98 ? 15.676 9.993 -33.063 1.00 54.06 98 PRO A N 1
ATOM 731 C CA . PRO A 1 98 ? 17.090 10.071 -33.390 1.00 54.06 98 PRO A CA 1
ATOM 732 C C . PRO A 1 98 ? 17.334 11.343 -34.208 1.00 54.06 98 PRO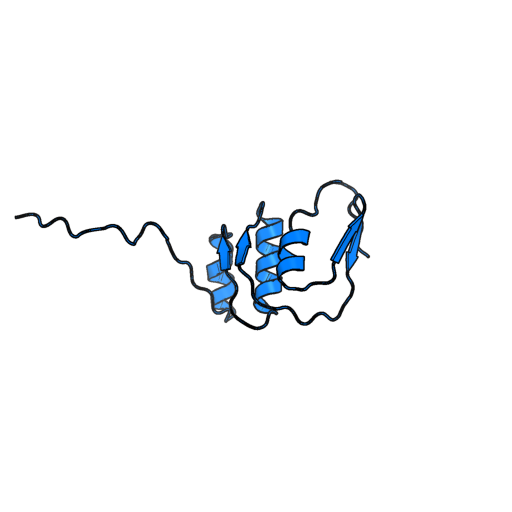 A C 1
ATOM 734 O O . PRO A 1 98 ? 16.811 11.500 -35.312 1.00 54.06 98 PRO A O 1
ATOM 737 N N . VAL A 1 99 ? 18.107 12.274 -33.650 1.00 64.44 99 VAL A N 1
ATOM 738 C CA . VAL A 1 99 ? 18.651 13.399 -34.409 1.00 64.44 99 VAL A CA 1
ATOM 739 C C . VAL A 1 99 ? 19.724 12.811 -35.316 1.00 64.44 99 VAL A C 1
ATOM 741 O O . VAL A 1 99 ? 20.820 12.482 -34.869 1.00 64.44 99 VAL A O 1
ATOM 744 N N . HIS A 1 100 ? 19.388 12.619 -36.591 1.00 53.97 100 HIS A N 1
ATOM 745 C CA . HIS A 1 100 ? 20.374 12.319 -37.619 1.00 53.97 100 HIS A CA 1
ATOM 746 C C . HIS A 1 100 ? 21.302 13.529 -37.768 1.00 53.97 100 HIS A C 1
ATOM 748 O O . HIS A 1 100 ? 20.962 14.499 -38.444 1.00 53.97 100 HIS A O 1
ATOM 754 N N . HIS A 1 101 ? 22.471 13.472 -37.135 1.00 53.50 101 HIS A N 1
ATOM 755 C CA . HIS A 1 101 ? 23.592 14.311 -37.533 1.00 53.50 101 HIS A CA 1
ATOM 756 C C . HIS A 1 101 ? 24.190 13.720 -38.815 1.00 53.50 101 HIS A C 1
ATOM 758 O O . HIS A 1 101 ? 24.605 12.561 -38.832 1.00 53.50 101 HIS A O 1
ATOM 764 N N . ARG A 1 102 ? 24.116 14.508 -39.893 1.00 50.59 102 ARG A N 1
ATOM 765 C CA . ARG A 1 102 ? 24.903 14.321 -41.117 1.00 50.59 102 ARG A CA 1
ATOM 766 C C . ARG A 1 102 ? 26.361 14.667 -40.858 1.00 50.59 102 ARG A C 1
ATOM 768 O O . ARG A 1 102 ? 26.587 15.585 -40.038 1.00 50.59 102 ARG A O 1
#

Radius of gyration: 17.22 Å; Cα contacts (8 Å, |Δi|>4): 131; chains: 1; bounding box: 36×25×60 Å